Protein AF-F9Q7H5-F1 (afdb_monomer)

pLDDT: mean 86.96, std 17.46, range [30.81, 97.69]

Solvent-accessible surface area (backbone atoms only — not comparable to full-atom values): 4020 Å² total; per-residue (Å²): 111,49,76,50,82,45,68,73,84,32,59,71,44,45,74,71,69,45,92,60,54,64,51,68,36,76,52,95,92,37,32,44,43,54,56,60,56,54,75,46,58,91,41,67,86,81,42,56,76,46,76,45,73,64,74,84,73,79,79,78,84,123

Secondary structure (DSSP, 8-state):
-EEEEE----HHHHHTT-SS-GGGSEETTEEHHHHHHHTTGGGTTTS-EEEEE---------

Nearest PDB structures (foldseek):
  4evw-assembly2_B  TM=9.785E-01  e=6.210E-04  Vibrio cholerae RC9

Mean predicted aligned error: 5.42 Å

Organism: NCBI:txid1035188

Radius of gyration: 14.21 Å; Cα contacts (8 Å, |Δi|>4): 51; chains: 1; bounding box: 27×18×47 Å

Sequence (62 aa):
MFVIPMAGLSSRFFKAGYTKPKYQLDLNGESVFAWSVKSFARYFKSDKFVLFIVMFIKLRIF

Structure (mmCIF, N/CA/C/O backbone):
data_AF-F9Q7H5-F1
#
_entry.id   AF-F9Q7H5-F1
#
loop_
_atom_site.group_PDB
_atom_site.id
_atom_site.type_symbol
_atom_site.label_atom_id
_atom_site.label_alt_id
_atom_site.label_comp_id
_atom_site.label_asym_id
_atom_site.label_entity_id
_atom_site.label_seq_id
_atom_site.pdbx_PDB_ins_code
_atom_site.Cartn_x
_atom_site.Cartn_y
_atom_site.Cartn_z
_atom_site.occupancy
_atom_site.B_iso_or_equiv
_atom_site.auth_seq_id
_atom_site.auth_comp_id
_atom_site.auth_asym_id
_atom_site.auth_atom_id
_atom_site.pdbx_PDB_model_num
ATOM 1 N N . MET A 1 1 ? 13.677 8.030 -11.815 1.00 89.56 1 MET A N 1
ATOM 2 C CA . MET A 1 1 ? 13.809 7.587 -10.398 1.00 89.56 1 MET A CA 1
ATOM 3 C C . MET A 1 1 ? 12.549 7.966 -9.640 1.00 89.56 1 MET A C 1
ATOM 5 O O . MET A 1 1 ? 12.197 9.138 -9.636 1.00 89.56 1 MET A O 1
ATOM 9 N N . PHE A 1 2 ? 11.900 6.999 -8.997 1.00 93.88 2 PHE A N 1
ATOM 10 C CA . PHE A 1 2 ? 10.679 7.185 -8.212 1.00 93.88 2 PHE A CA 1
ATOM 11 C C . PHE A 1 2 ? 10.957 6.933 -6.729 1.00 93.88 2 PHE A C 1
ATOM 13 O O . PHE A 1 2 ? 11.594 5.939 -6.375 1.00 93.88 2 PHE A O 1
ATOM 20 N N . VAL A 1 3 ? 10.462 7.817 -5.863 1.00 93.38 3 VAL A N 1
ATOM 21 C CA . VAL A 1 3 ? 10.572 7.684 -4.405 1.00 93.38 3 VAL A CA 1
ATOM 22 C C . VAL A 1 3 ? 9.169 7.621 -3.819 1.00 93.38 3 VAL A C 1
ATOM 24 O O . VAL A 1 3 ? 8.385 8.549 -4.003 1.00 93.38 3 VAL A O 1
ATOM 27 N N . ILE A 1 4 ? 8.845 6.531 -3.122 1.00 91.56 4 ILE A N 1
ATOM 28 C CA . ILE A 1 4 ? 7.515 6.314 -2.539 1.00 91.56 4 ILE A CA 1
ATOM 29 C C . ILE A 1 4 ? 7.641 6.262 -1.008 1.00 91.56 4 ILE A C 1
ATOM 31 O O . ILE A 1 4 ? 7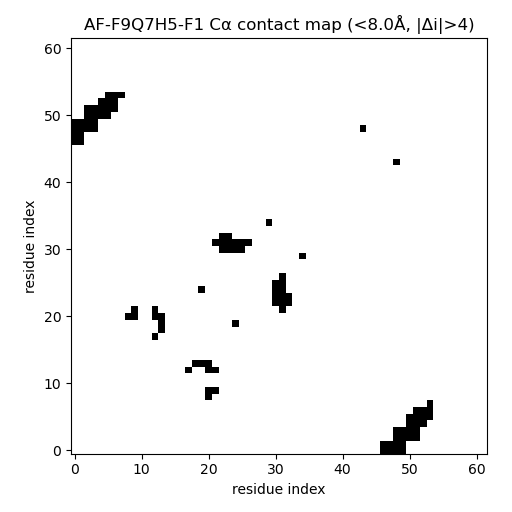.994 5.216 -0.449 1.00 91.56 4 ILE A O 1
ATOM 35 N N . PRO A 1 5 ? 7.375 7.381 -0.306 1.00 91.19 5 PRO A N 1
ATOM 36 C CA . PRO A 1 5 ? 7.407 7.419 1.147 1.00 91.19 5 PRO A CA 1
ATOM 37 C C . PRO A 1 5 ? 6.120 6.839 1.742 1.00 91.19 5 PRO A C 1
ATOM 39 O O . PRO A 1 5 ? 5.022 7.375 1.593 1.00 91.19 5 PRO A O 1
ATOM 42 N N . MET A 1 6 ? 6.265 5.750 2.485 1.00 88.69 6 MET A N 1
ATOM 43 C CA . MET A 1 6 ? 5.208 5.060 3.224 1.00 88.69 6 MET A CA 1
ATOM 44 C C . MET A 1 6 ? 5.502 5.091 4.728 1.00 88.69 6 MET A C 1
ATOM 46 O O . MET A 1 6 ? 5.536 4.069 5.410 1.00 88.69 6 MET A O 1
ATOM 50 N N . ALA A 1 7 ? 5.689 6.305 5.250 1.00 87.44 7 ALA A N 1
ATOM 51 C CA . ALA A 1 7 ? 5.946 6.572 6.668 1.00 87.44 7 ALA A CA 1
ATOM 52 C C . ALA A 1 7 ? 4.672 6.854 7.494 1.00 87.44 7 ALA A C 1
ATOM 54 O O . ALA A 1 7 ? 4.734 7.146 8.684 1.00 87.44 7 ALA A O 1
ATOM 55 N N . GLY A 1 8 ? 3.492 6.799 6.868 1.00 88.31 8 GLY A N 1
ATOM 56 C CA . GLY A 1 8 ? 2.228 7.095 7.539 1.00 88.31 8 GLY A CA 1
ATOM 57 C C . GLY A 1 8 ? 1.776 5.971 8.474 1.00 88.31 8 GLY A C 1
ATOM 58 O O . GLY A 1 8 ? 1.606 4.833 8.043 1.00 88.31 8 GLY A O 1
ATOM 59 N N . LEU A 1 9 ? 1.443 6.320 9.719 1.00 89.12 9 LEU A N 1
ATOM 60 C CA . LEU A 1 9 ? 1.074 5.385 10.797 1.00 89.12 9 LEU A CA 1
ATOM 61 C C . LEU A 1 9 ? -0.242 4.620 10.601 1.00 89.12 9 LEU A C 1
ATOM 63 O O . LEU A 1 9 ? -0.625 3.840 11.458 1.00 89.12 9 LEU A O 1
ATOM 67 N N . SER A 1 10 ? -0.982 4.850 9.517 1.00 91.88 10 SER A N 1
ATOM 68 C CA . SER A 1 10 ? -2.300 4.230 9.298 1.00 91.88 10 SER A CA 1
ATOM 69 C C . SER A 1 10 ? -3.312 4.464 10.438 1.00 91.88 10 SER A C 1
ATOM 71 O O . SER A 1 10 ? -4.306 3.752 10.525 1.00 91.88 10 SER A O 1
ATOM 73 N N . SER A 1 11 ? -3.134 5.499 11.270 1.00 92.81 11 SER A N 1
ATOM 74 C CA . SER A 1 11 ? -3.925 5.710 12.494 1.00 92.81 11 SER A CA 1
ATOM 75 C C . SER A 1 11 ? -5.434 5.800 12.256 1.00 92.81 11 SER A C 1
ATOM 77 O O . SER A 1 11 ? -6.205 5.318 13.074 1.00 92.81 11 SER A O 1
ATOM 79 N N . ARG A 1 12 ? -5.877 6.385 11.132 1.00 95.44 12 ARG A N 1
ATOM 80 C CA . ARG A 1 12 ? -7.307 6.425 10.765 1.00 95.44 12 ARG A CA 1
ATOM 81 C C . ARG A 1 12 ? -7.877 5.035 10.470 1.00 95.44 12 ARG A C 1
ATOM 83 O O . ARG A 1 12 ? -9.013 4.772 10.832 1.00 95.44 12 ARG A O 1
ATOM 90 N N . PHE A 1 13 ? -7.084 4.154 9.861 1.00 94.75 13 PHE A N 1
ATOM 91 C CA . PHE A 1 13 ? -7.487 2.776 9.586 1.00 94.75 13 PHE A CA 1
ATOM 92 C C . PHE A 1 13 ? -7.531 1.965 10.882 1.00 94.75 13 PHE A C 1
ATOM 94 O O . PHE A 1 13 ? -8.524 1.302 11.146 1.00 94.75 13 PHE A O 1
ATOM 101 N N . PHE A 1 14 ? -6.535 2.106 11.760 1.00 95.00 14 PHE A N 1
ATOM 102 C CA . PHE A 1 14 ? -6.590 1.459 13.075 1.00 95.00 14 PHE A CA 1
ATOM 103 C C . PHE A 1 14 ? -7.794 1.927 13.907 1.00 95.00 14 PHE A C 1
ATOM 105 O O . PHE A 1 14 ? -8.500 1.104 14.480 1.00 95.00 14 PHE A O 1
ATOM 112 N N . LYS A 1 15 ? -8.101 3.233 13.907 1.00 97.06 15 LYS A N 1
ATOM 113 C CA . LYS A 1 15 ? -9.311 3.773 14.557 1.00 97.06 15 LYS A CA 1
ATOM 114 C C . LYS A 1 15 ? -10.616 3.228 13.963 1.00 97.06 15 LYS A C 1
ATOM 116 O O . LYS A 1 15 ? -11.608 3.166 14.673 1.00 97.06 15 LYS A O 1
ATOM 121 N N . ALA A 1 16 ? -10.611 2.837 12.691 1.00 97.00 16 ALA A N 1
ATOM 122 C CA . ALA A 1 16 ? -11.755 2.234 12.011 1.00 97.00 16 ALA A CA 1
ATOM 123 C C . ALA A 1 16 ? -11.840 0.701 12.190 1.00 97.00 16 ALA A C 1
ATOM 125 O O . ALA A 1 16 ? -12.675 0.068 11.554 1.00 97.00 16 ALA A O 1
ATOM 126 N N . GLY A 1 17 ? -10.989 0.097 13.030 1.00 96.94 17 GLY A N 1
ATOM 127 C CA . GLY A 1 17 ? -11.039 -1.333 13.358 1.00 96.94 17 GLY A CA 1
ATOM 128 C C . GLY A 1 17 ? -10.187 -2.240 12.467 1.00 96.94 17 GLY A C 1
ATOM 129 O O . GLY A 1 17 ? -10.182 -3.454 12.658 1.00 96.94 17 GLY A O 1
ATOM 130 N N . TYR A 1 18 ? -9.425 -1.686 11.522 1.00 95.38 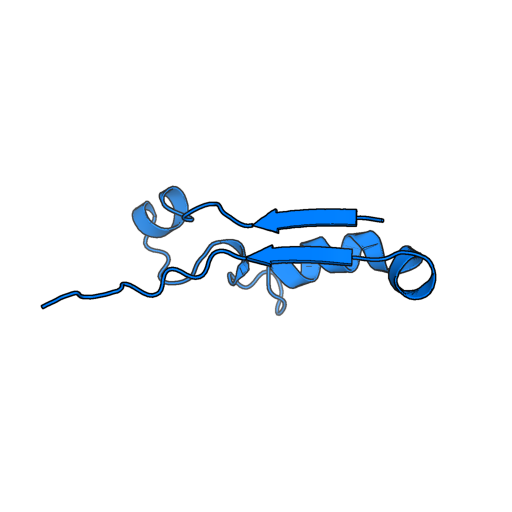18 TYR A N 1
ATOM 131 C CA . TYR A 1 18 ? -8.473 -2.483 10.748 1.00 95.38 18 TYR A CA 1
ATOM 132 C C . TYR A 1 18 ? -7.297 -2.908 11.630 1.00 95.38 18 TYR A C 1
ATOM 134 O O . TYR A 1 18 ? -6.818 -2.134 12.452 1.00 95.38 18 TYR A O 1
ATOM 142 N N . THR A 1 19 ? -6.789 -4.123 11.428 1.00 93.75 19 THR A N 1
ATOM 143 C CA . THR A 1 19 ? -5.655 -4.668 12.199 1.00 93.75 19 THR A CA 1
ATOM 144 C C . THR A 1 19 ? -4.324 -4.566 11.461 1.00 93.75 19 THR A C 1
ATOM 146 O O . THR A 1 19 ? -3.263 -4.686 12.069 1.00 93.75 19 THR A O 1
ATOM 149 N N . LYS A 1 20 ? -4.365 -4.309 10.149 1.00 92.00 20 LYS A N 1
ATOM 150 C CA . LYS A 1 20 ? -3.188 -4.169 9.288 1.00 92.00 20 LYS A CA 1
ATOM 151 C C . LYS A 1 20 ? -2.983 -2.705 8.873 1.00 92.00 20 LYS A C 1
ATOM 153 O O . LYS A 1 20 ? -3.962 -1.967 8.738 1.00 92.00 20 LYS A O 1
ATOM 158 N N . PRO A 1 21 ? -1.734 -2.265 8.633 1.00 92.31 21 PRO A N 1
ATOM 159 C CA . PRO A 1 21 ? -1.454 -0.976 8.009 1.00 92.31 21 PRO A CA 1
ATOM 160 C C . PRO A 1 21 ? -2.177 -0.820 6.669 1.00 92.31 21 PRO A C 1
ATOM 162 O O . PRO A 1 21 ? -2.355 -1.792 5.936 1.00 92.31 21 PRO A O 1
ATOM 165 N N . LYS A 1 22 ? -2.509 0.423 6.296 1.00 92.75 22 LYS A N 1
ATOM 166 C CA . LYS A 1 22 ? -3.329 0.725 5.106 1.00 92.75 22 LYS A CA 1
ATOM 167 C C . LYS A 1 22 ? -2.787 0.119 3.807 1.00 92.75 22 LYS A C 1
ATOM 169 O O . LYS A 1 22 ? -3.551 -0.237 2.924 1.00 92.75 22 LYS A O 1
ATOM 174 N N . TYR A 1 23 ? -1.464 0.020 3.689 1.00 92.75 23 TYR A N 1
ATOM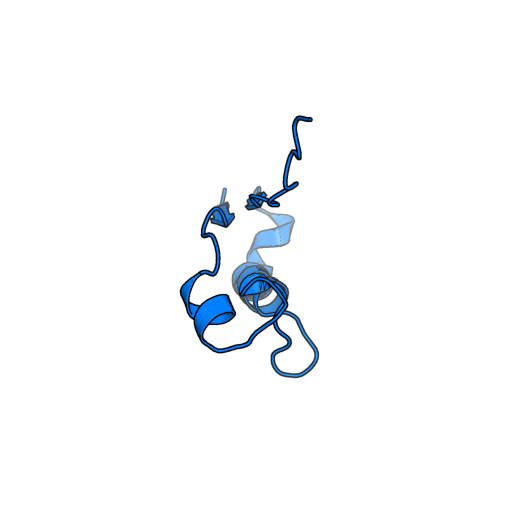 175 C CA . TYR A 1 23 ? -0.794 -0.464 2.486 1.00 92.75 23 TYR A CA 1
ATOM 176 C C . TYR A 1 23 ? -0.854 -1.995 2.348 1.00 92.75 23 TYR A C 1
ATOM 178 O O . TYR A 1 23 ? -0.698 -2.504 1.245 1.00 92.75 23 TYR A O 1
ATOM 186 N N . GLN A 1 24 ? -1.112 -2.725 3.440 1.00 93.50 24 GLN A N 1
ATOM 187 C CA . GLN A 1 24 ? -1.259 -4.187 3.447 1.00 93.50 24 GLN A CA 1
ATOM 188 C C . GLN A 1 24 ? -2.711 -4.652 3.299 1.00 93.50 24 GLN A C 1
ATOM 190 O O . GLN A 1 24 ? -2.962 -5.856 3.307 1.00 93.50 24 GLN A O 1
ATOM 195 N N . LEU A 1 25 ? -3.671 -3.727 3.243 1.00 95.25 25 LEU A N 1
ATOM 196 C CA . LEU A 1 25 ? -5.073 -4.088 3.078 1.00 95.25 25 LEU A CA 1
ATOM 197 C C . LEU A 1 25 ? -5.278 -4.745 1.718 1.00 95.25 25 LEU A C 1
ATOM 199 O O . LEU A 1 25 ? -4.682 -4.309 0.732 1.00 95.25 25 LEU A O 1
ATOM 203 N N . ASP A 1 26 ? -6.098 -5.792 1.700 1.00 96.88 26 ASP A N 1
ATOM 204 C CA . ASP A 1 26 ? -6.494 -6.451 0.465 1.00 96.88 26 ASP A CA 1
ATOM 205 C C . ASP A 1 26 ? -7.463 -5.557 -0.303 1.00 96.88 26 ASP A C 1
ATOM 207 O O . ASP A 1 26 ? -8.386 -4.968 0.267 1.00 96.88 26 ASP A O 1
ATOM 211 N N . LEU A 1 27 ? -7.223 -5.452 -1.599 1.00 95.88 27 LEU A N 1
ATOM 212 C CA . LEU A 1 27 ? -8.116 -4.843 -2.555 1.00 95.88 27 LEU A CA 1
ATOM 213 C C . LEU A 1 27 ? -8.141 -5.757 -3.776 1.00 95.88 27 LEU A C 1
ATOM 215 O O . LEU A 1 27 ? -7.191 -5.786 -4.549 1.00 95.88 27 LEU A O 1
ATOM 219 N N . ASN A 1 28 ? -9.232 -6.495 -3.964 1.00 96.12 28 ASN A N 1
ATOM 220 C CA . ASN A 1 28 ? -9.408 -7.384 -5.114 1.00 96.12 28 ASN A CA 1
ATOM 221 C C . ASN A 1 28 ? -8.292 -8.449 -5.244 1.00 96.12 28 ASN A C 1
ATOM 223 O O . ASN A 1 28 ? -7.762 -8.663 -6.336 1.00 96.12 28 ASN A O 1
ATOM 227 N N . GLY A 1 29 ? -7.911 -9.082 -4.126 1.00 96.81 29 GLY A N 1
ATOM 228 C CA . GLY A 1 29 ? -6.928 -10.173 -4.091 1.00 96.81 29 GLY A CA 1
ATOM 229 C C . GLY A 1 29 ? -5.463 -9.730 -4.145 1.00 96.81 29 GLY A C 1
ATOM 230 O O . GLY A 1 29 ? -4.568 -10.566 -4.251 1.00 96.81 29 GLY A O 1
ATOM 231 N N . GLU A 1 30 ? -5.206 -8.424 -4.094 1.00 97.06 30 GLU A N 1
ATOM 232 C CA . GLU A 1 30 ? -3.874 -7.829 -4.098 1.00 97.06 30 GLU A CA 1
ATOM 233 C C . GLU A 1 30 ? -3.796 -6.710 -3.062 1.00 97.06 30 GLU A C 1
ATOM 235 O O . GLU A 1 30 ? -4.767 -6.000 -2.804 1.00 97.06 30 GLU A O 1
ATOM 240 N N . SER A 1 31 ? -2.621 -6.501 -2.469 1.00 96.00 31 SER A N 1
ATOM 241 C CA . SER A 1 31 ? -2.476 -5.422 -1.485 1.00 96.00 31 SER A CA 1
ATOM 242 C C . SER A 1 31 ? -2.618 -4.037 -2.130 1.00 96.00 31 SER A C 1
ATOM 244 O O . SER A 1 31 ? -2.194 -3.816 -3.268 1.00 96.00 31 SER A O 1
ATOM 246 N N . VAL A 1 32 ? -3.125 -3.055 -1.379 1.00 94.62 32 VAL A N 1
ATOM 247 C CA . VAL A 1 32 ? -3.140 -1.641 -1.811 1.00 94.62 32 VAL A CA 1
ATOM 248 C C . VAL A 1 32 ? -1.736 -1.170 -2.226 1.00 94.62 32 VAL A C 1
ATOM 250 O O . VAL A 1 32 ? -1.589 -0.406 -3.182 1.00 94.62 32 VAL A O 1
ATOM 253 N N . PHE A 1 33 ? -0.688 -1.650 -1.548 1.00 94.06 33 PHE A N 1
ATOM 254 C CA . PHE A 1 33 ? 0.701 -1.420 -1.944 1.00 94.06 33 PHE A CA 1
ATOM 255 C C . PHE A 1 33 ? 1.010 -1.963 -3.343 1.00 94.06 33 PHE A C 1
ATOM 257 O O . PHE A 1 33 ? 1.544 -1.226 -4.172 1.00 94.06 33 PHE A O 1
ATOM 264 N N . ALA A 1 34 ? 0.652 -3.219 -3.621 1.00 94.88 34 ALA A N 1
ATOM 265 C CA . ALA A 1 34 ? 0.887 -3.843 -4.919 1.00 94.88 34 ALA A CA 1
ATOM 266 C C . ALA A 1 34 ? 0.184 -3.073 -6.041 1.00 94.88 34 ALA A C 1
ATOM 268 O O . ALA A 1 34 ? 0.813 -2.782 -7.056 1.00 94.88 34 ALA A O 1
ATOM 269 N N . TR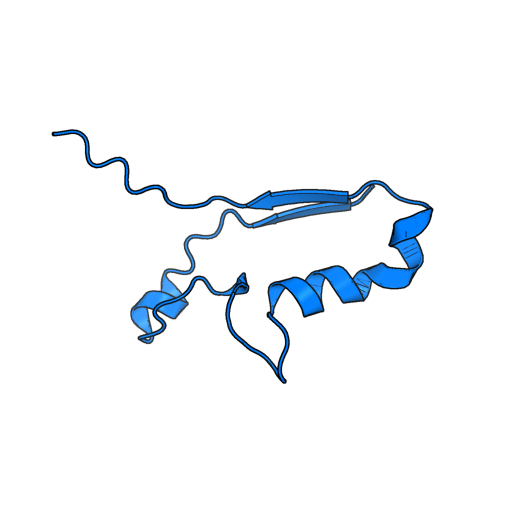P A 1 35 ? -1.071 -2.661 -5.842 1.00 97.19 35 TRP A N 1
ATOM 270 C CA . TRP A 1 35 ? -1.776 -1.806 -6.804 1.00 97.19 35 TRP A CA 1
ATOM 271 C C . TRP A 1 35 ? -1.065 -0.475 -7.045 1.00 97.19 35 TRP A C 1
ATOM 273 O O . TRP A 1 35 ? -0.878 -0.076 -8.195 1.00 97.19 35 TRP A O 1
ATOM 283 N N . SER A 1 36 ? -0.616 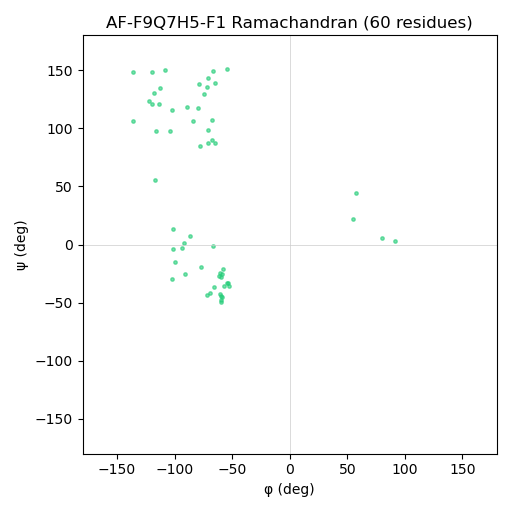0.182 -5.973 1.00 94.12 36 SER A N 1
ATOM 284 C CA . SER A 1 36 ? 0.129 1.440 -6.066 1.00 94.12 36 SER A CA 1
ATOM 285 C C . SER A 1 36 ? 1.416 1.278 -6.882 1.00 94.12 36 SER A C 1
ATOM 287 O O . SER A 1 36 ? 1.651 2.042 -7.817 1.00 94.12 36 SER A O 1
ATOM 289 N N . VAL A 1 37 ? 2.219 0.242 -6.612 1.00 93.81 37 VAL A N 1
ATOM 290 C CA . VAL A 1 37 ? 3.476 0.002 -7.342 1.00 93.81 37 VAL A CA 1
ATOM 291 C C . VAL A 1 37 ? 3.212 -0.425 -8.788 1.00 93.81 37 VAL A C 1
ATOM 293 O O . VAL A 1 37 ? 3.866 0.090 -9.694 1.00 93.81 37 VAL A O 1
ATOM 296 N N . LYS A 1 38 ? 2.220 -1.292 -9.039 1.00 95.88 38 LYS A N 1
ATOM 297 C CA . LYS A 1 38 ? 1.841 -1.747 -10.392 1.00 95.88 38 LYS A CA 1
ATOM 298 C C . LYS A 1 38 ? 1.429 -0.601 -11.318 1.00 95.88 38 LYS A C 1
ATOM 300 O O . LYS A 1 38 ? 1.627 -0.724 -12.525 1.00 95.88 38 LYS A O 1
ATOM 305 N N . SER A 1 39 ? 0.944 0.527 -10.789 1.00 95.50 39 SER A N 1
ATOM 306 C CA . SER A 1 39 ? 0.667 1.719 -11.609 1.00 95.50 39 SER A CA 1
ATOM 307 C C . SER A 1 39 ? 1.905 2.235 -12.372 1.00 95.50 39 SER A C 1
ATOM 309 O O . SER A 1 39 ? 1.768 2.859 -13.423 1.00 95.50 39 SER A O 1
ATOM 311 N N . PHE A 1 40 ? 3.114 1.879 -11.920 1.00 96.25 40 PHE A N 1
ATOM 312 C CA . PHE A 1 40 ? 4.389 2.227 -12.548 1.00 96.25 40 PHE A CA 1
ATOM 313 C C . PHE A 1 40 ? 5.011 1.091 -13.378 1.00 96.25 40 PHE A C 1
ATOM 315 O O . PHE A 1 40 ? 6.178 1.194 -13.757 1.00 96.25 40 PHE A O 1
ATOM 322 N N . ALA A 1 41 ? 4.269 0.024 -13.701 1.00 95.88 41 ALA A N 1
ATOM 323 C CA . ALA A 1 41 ? 4.825 -1.185 -14.323 1.00 95.88 41 ALA A CA 1
ATOM 324 C C . ALA A 1 41 ? 5.636 -0.934 -15.604 1.00 95.88 41 ALA A C 1
ATOM 326 O O . ALA A 1 41 ? 6.639 -1.604 -15.852 1.00 95.88 41 ALA A O 1
ATOM 327 N N . ARG A 1 42 ? 5.249 0.078 -16.389 1.00 97.69 42 ARG A N 1
ATOM 328 C CA . ARG A 1 42 ? 5.968 0.492 -17.603 1.00 97.69 42 ARG A CA 1
ATOM 329 C C . ARG A 1 42 ? 7.421 0.914 -17.334 1.00 97.69 42 ARG A C 1
ATOM 331 O O . ARG A 1 42 ? 8.258 0.763 -18.215 1.00 97.69 42 ARG A O 1
ATOM 338 N N . TYR A 1 43 ? 7.718 1.413 -16.137 1.00 96.31 43 TYR A N 1
ATOM 339 C CA . TYR A 1 43 ? 9.001 2.023 -15.781 1.00 96.31 43 TYR A CA 1
ATOM 340 C C . TYR A 1 43 ? 9.923 1.094 -14.981 1.00 96.31 43 TYR A C 1
ATOM 342 O O . TYR A 1 43 ? 11.065 1.450 -14.707 1.00 96.31 43 TYR A O 1
ATOM 350 N N . PHE A 1 44 ? 9.477 -0.116 -14.624 1.00 93.88 44 PHE A N 1
ATOM 351 C CA . PHE A 1 44 ? 10.258 -1.038 -13.783 1.00 93.88 44 PHE A CA 1
ATOM 352 C C . PHE A 1 44 ? 11.607 -1.446 -14.383 1.00 93.88 44 PHE A C 1
ATOM 354 O O . PHE A 1 44 ? 12.511 -1.824 -13.645 1.00 93.88 44 PHE A O 1
ATOM 361 N N . LYS A 1 45 ? 11.745 -1.388 -15.712 1.00 94.88 45 LYS A N 1
ATOM 362 C CA . LYS A 1 45 ? 12.988 -1.745 -16.410 1.00 94.88 45 LYS A CA 1
ATOM 363 C C . LYS A 1 45 ? 13.934 -0.561 -16.624 1.00 94.88 45 LYS A C 1
ATOM 365 O O . LYS A 1 45 ? 15.127 -0.780 -16.793 1.00 94.88 45 LYS A O 1
ATOM 370 N N . SER A 1 46 ? 13.412 0.665 -16.660 1.00 96.69 46 SER A N 1
ATOM 371 C CA . SER A 1 46 ? 14.170 1.873 -17.019 1.00 96.69 46 SER A CA 1
ATOM 372 C C . SER A 1 46 ? 14.575 2.709 -15.811 1.00 96.69 46 SER A C 1
ATOM 374 O O . SER A 1 46 ? 15.599 3.390 -15.841 1.00 96.69 46 SER A O 1
ATOM 376 N N . ASP A 1 47 ? 13.783 2.665 -14.743 1.00 96.25 47 ASP A N 1
ATOM 377 C CA . ASP A 1 47 ? 13.887 3.596 -13.634 1.00 96.25 47 ASP A CA 1
ATOM 378 C C . ASP A 1 47 ? 14.184 2.902 -12.311 1.00 96.25 47 ASP A C 1
ATOM 380 O O . ASP A 1 47 ? 13.734 1.797 -12.022 1.00 96.25 47 ASP A O 1
ATOM 384 N N . LYS A 1 48 ? 14.913 3.612 -11.450 1.00 94.38 48 LYS A N 1
ATOM 385 C CA . LYS A 1 48 ? 15.144 3.195 -10.066 1.00 94.38 48 LYS A CA 1
ATOM 386 C C . LYS A 1 48 ? 13.928 3.519 -9.202 1.00 94.38 48 LYS A C 1
ATOM 388 O O . LYS A 1 48 ? 13.396 4.627 -9.293 1.00 94.38 48 LYS A O 1
ATOM 393 N N . PHE A 1 49 ? 13.566 2.595 -8.319 1.00 93.81 49 PHE A N 1
ATOM 394 C CA . PHE A 1 49 ? 12.505 2.756 -7.327 1.00 93.81 49 PHE A CA 1
ATOM 395 C C . PHE A 1 49 ? 13.090 2.661 -5.920 1.00 93.81 49 PHE A C 1
ATOM 397 O O . PHE A 1 49 ? 13.814 1.717 -5.612 1.00 93.81 49 PHE A O 1
ATOM 404 N N . VAL A 1 50 ? 12.759 3.629 -5.066 1.00 91.94 50 VAL A N 1
ATOM 405 C CA . VAL A 1 50 ? 13.137 3.637 -3.648 1.00 91.94 50 VAL A CA 1
ATOM 406 C C . VAL A 1 50 ? 11.871 3.713 -2.807 1.00 91.94 50 VAL A C 1
ATOM 408 O O . VAL A 1 50 ? 11.057 4.626 -2.958 1.00 91.94 50 VAL A O 1
ATOM 411 N N . LEU A 1 51 ? 11.698 2.739 -1.919 1.00 89.69 51 LEU A N 1
ATOM 412 C CA . LEU A 1 51 ? 10.521 2.600 -1.069 1.00 89.69 51 LEU A CA 1
ATOM 413 C C . LEU A 1 51 ? 10.933 2.811 0.388 1.00 89.69 51 LEU A C 1
ATOM 415 O O . LEU A 1 51 ? 11.758 2.063 0.907 1.00 89.69 51 LEU A O 1
ATOM 419 N N . PHE A 1 52 ? 10.337 3.795 1.061 1.00 85.94 52 PHE A N 1
ATOM 420 C CA . PHE A 1 52 ? 10.560 4.022 2.492 1.00 85.94 52 PHE A CA 1
ATOM 421 C C . PHE A 1 52 ? 9.351 3.529 3.276 1.00 85.94 52 PHE A C 1
ATOM 423 O O . PHE A 1 52 ? 8.354 4.238 3.380 1.00 85.94 52 PHE A O 1
ATOM 430 N N . ILE A 1 53 ? 9.420 2.315 3.816 1.00 80.81 53 ILE A N 1
ATOM 431 C CA . ILE A 1 53 ? 8.347 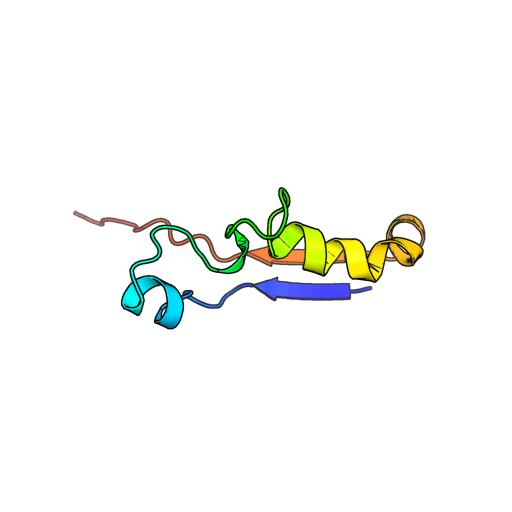1.743 4.636 1.00 80.81 53 ILE A CA 1
ATOM 432 C C . ILE A 1 53 ? 8.757 1.854 6.098 1.00 80.81 53 ILE A C 1
ATOM 434 O O . ILE A 1 53 ? 9.725 1.226 6.523 1.00 80.81 53 ILE A O 1
ATOM 438 N N . VAL A 1 54 ? 8.008 2.629 6.882 1.00 75.38 54 VAL A N 1
ATOM 439 C CA . VAL A 1 54 ? 8.194 2.639 8.337 1.00 75.38 54 VAL A CA 1
ATOM 440 C C . VAL A 1 54 ? 7.394 1.482 8.916 1.00 75.38 54 VAL A C 1
ATOM 442 O O . VAL A 1 54 ? 6.163 1.522 8.977 1.00 75.38 54 VAL A O 1
ATOM 445 N N . MET A 1 55 ? 8.098 0.432 9.330 1.00 64.44 55 MET A N 1
ATOM 446 C CA . MET A 1 55 ? 7.514 -0.643 10.120 1.00 64.44 55 MET A CA 1
ATOM 447 C C . MET A 1 55 ? 7.659 -0.269 11.593 1.00 64.44 55 MET A C 1
ATOM 449 O O . MET A 1 55 ? 8.769 -0.092 12.088 1.00 64.44 55 MET A O 1
ATOM 453 N N . PHE A 1 56 ? 6.537 -0.113 12.296 1.00 55.88 56 PHE A N 1
ATOM 454 C CA . PHE A 1 56 ? 6.558 0.102 13.739 1.00 55.88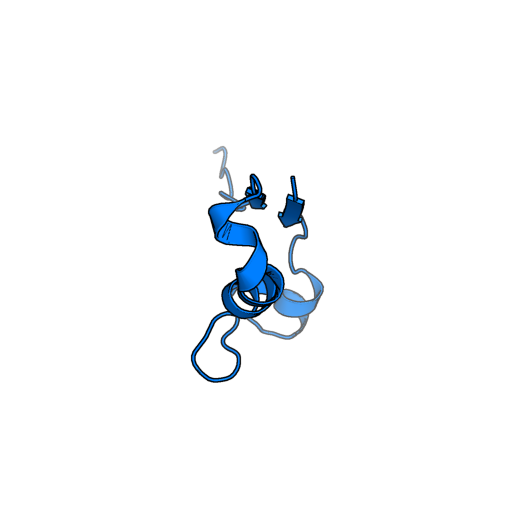 56 PHE A CA 1
ATOM 455 C C . PHE A 1 56 ? 6.979 -1.218 1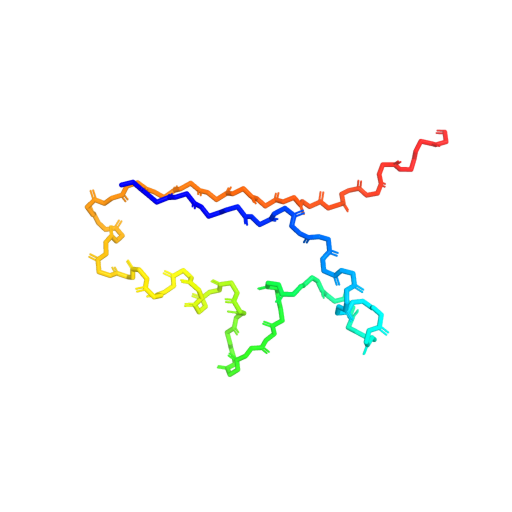4.402 1.00 55.88 56 PHE A C 1
ATOM 457 O O . PHE A 1 56 ? 6.140 -2.038 14.770 1.00 55.88 56 PHE A O 1
ATOM 464 N N . ILE A 1 57 ? 8.286 -1.449 14.551 1.00 44.97 57 ILE A N 1
ATOM 465 C CA . ILE A 1 57 ? 8.760 -2.301 15.638 1.00 44.97 57 ILE A CA 1
ATOM 466 C C . ILE A 1 57 ? 8.438 -1.491 16.884 1.00 44.97 57 ILE A C 1
ATOM 468 O O . ILE A 1 57 ? 9.035 -0.446 17.134 1.00 44.97 57 ILE A O 1
ATOM 472 N N . LYS A 1 58 ? 7.423 -1.924 17.627 1.00 39.19 58 LYS A N 1
ATOM 473 C CA . LYS A 1 58 ? 7.152 -1.401 18.961 1.00 39.19 58 LYS A CA 1
ATOM 474 C C . LYS A 1 58 ? 8.362 -1.807 19.805 1.00 39.19 58 LYS A C 1
ATOM 476 O O . LYS A 1 58 ? 8.383 -2.906 20.349 1.00 39.19 58 LYS A O 1
ATOM 481 N N . LEU A 1 59 ? 9.409 -0.979 19.813 1.00 32.44 59 LEU A N 1
ATOM 482 C CA . LEU A 1 59 ? 10.593 -1.183 20.635 1.00 32.44 59 LEU A CA 1
ATOM 483 C C . LEU A 1 59 ? 10.129 -0.999 22.079 1.00 32.44 59 LEU A C 1
ATOM 485 O O . LEU A 1 59 ? 10.015 0.110 22.595 1.00 32.44 5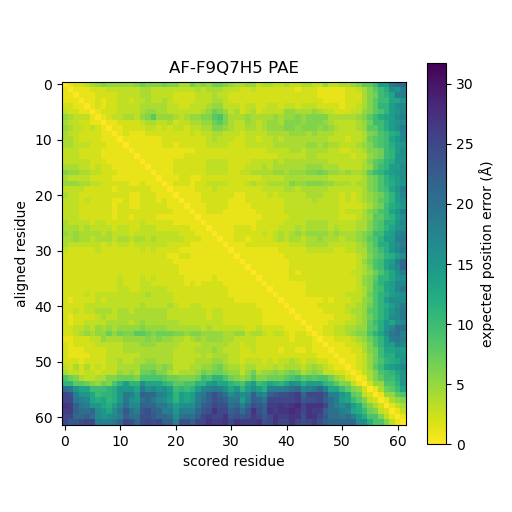9 LEU A O 1
ATOM 489 N N . ARG A 1 60 ? 9.710 -2.107 22.681 1.00 30.81 60 ARG A N 1
ATOM 490 C CA . ARG A 1 60 ? 9.307 -2.180 24.074 1.00 30.81 60 ARG A CA 1
ATOM 491 C C . ARG A 1 60 ? 10.606 -2.204 24.878 1.00 30.81 60 ARG A C 1
ATOM 493 O O . ARG A 1 60 ? 11.125 -3.274 25.161 1.00 30.81 60 ARG A O 1
ATOM 500 N N . ILE A 1 61 ? 11.148 -1.019 25.154 1.00 34.94 61 ILE A N 1
ATOM 501 C CA . ILE A 1 61 ? 12.213 -0.833 26.141 1.00 34.94 61 ILE A CA 1
ATOM 502 C C . ILE A 1 61 ? 11.549 -1.054 27.509 1.00 34.94 61 ILE A C 1
ATOM 504 O O . ILE A 1 61 ? 10.817 -0.186 27.985 1.00 34.94 61 ILE A O 1
ATOM 508 N N . PHE A 1 62 ? 11.710 -2.255 28.061 1.00 48.59 62 PHE A N 1
ATOM 509 C CA . PHE A 1 62 ? 11.800 -2.470 29.505 1.00 48.59 62 PHE A CA 1
ATOM 510 C C . PHE A 1 62 ? 13.246 -2.843 29.794 1.00 48.59 62 PHE A C 1
ATOM 512 O O . PHE A 1 62 ? 13.807 -3.597 28.964 1.00 48.59 62 PHE A O 1
#

InterPro domains:
  IPR029044 Nucleotide-diphospho-sugar transferases [G3DSA:3.90.550.10] (2-58)
  IPR029044 Nucleotide-diphospho-sugar transferases [SSF53448] (2-51)

Foldseek 3Di:
DEEAEAADPQVVVVVVVDPDRQQQDDDPNDGVVVVVVVVCVVCPVPDDYHYHHDDPPVPPDD